Protein AF-A0A840VB74-F1 (afdb_monomer)

Mean predicted aligned error: 12.4 Å

Structure (mmCIF, N/CA/C/O backbone):
data_AF-A0A840VB74-F1
#
_entry.id   AF-A0A840VB74-F1
#
loop_
_atom_site.group_PDB
_atom_site.id
_atom_site.type_symbol
_atom_site.label_atom_id
_atom_site.label_alt_id
_atom_site.label_comp_id
_atom_site.label_asym_id
_atom_site.label_entity_id
_atom_site.label_seq_id
_atom_site.pdbx_PDB_ins_code
_atom_site.Cartn_x
_atom_site.Cartn_y
_atom_site.Cartn_z
_atom_site.occupancy
_atom_site.B_iso_or_equiv
_atom_site.auth_seq_id
_atom_site.auth_comp_id
_atom_site.auth_asym_id
_atom_site.auth_atom_id
_atom_site.pdbx_PDB_model_num
ATOM 1 N N . MET A 1 1 ? -1.099 8.038 -19.141 1.00 52.38 1 MET A N 1
ATOM 2 C CA . MET A 1 1 ? -0.134 7.570 -18.127 1.00 52.38 1 MET A CA 1
ATOM 3 C C . MET A 1 1 ? -0.628 8.030 -16.769 1.00 52.38 1 MET A C 1
ATOM 5 O O . MET A 1 1 ? -1.064 9.168 -16.668 1.00 52.38 1 MET A O 1
ATOM 9 N N . THR A 1 2 ? -0.639 7.168 -15.759 1.00 63.34 2 THR A N 1
ATOM 10 C CA . THR A 1 2 ? -0.878 7.590 -14.375 1.00 63.34 2 THR A CA 1
ATOM 11 C C . THR A 1 2 ? 0.453 8.079 -13.814 1.00 63.34 2 THR A C 1
ATOM 13 O O . THR A 1 2 ? 1.349 7.278 -13.589 1.00 63.34 2 THR A O 1
ATOM 16 N N . ASP A 1 3 ? 0.615 9.387 -13.620 1.00 69.38 3 ASP A N 1
ATOM 17 C CA . ASP A 1 3 ? 1.873 9.957 -13.121 1.00 69.38 3 ASP A CA 1
ATOM 18 C C . ASP A 1 3 ? 1.986 9.791 -11.597 1.00 69.38 3 ASP A C 1
ATOM 20 O O . ASP A 1 3 ? 1.781 10.727 -10.819 1.00 69.38 3 ASP A O 1
ATOM 24 N N . TYR A 1 4 ? 2.326 8.577 -11.150 1.00 72.88 4 TYR A N 1
ATOM 25 C CA . TYR A 1 4 ? 2.489 8.238 -9.728 1.00 72.88 4 TYR A CA 1
ATOM 26 C C . TYR A 1 4 ? 3.591 9.055 -9.036 1.00 72.88 4 TYR A C 1
ATOM 28 O O . TYR A 1 4 ? 3.596 9.215 -7.814 1.00 72.88 4 TYR A O 1
ATOM 36 N N . THR A 1 5 ? 4.512 9.609 -9.824 1.00 74.25 5 THR A N 1
ATOM 37 C CA . THR A 1 5 ? 5.608 10.476 -9.379 1.00 74.25 5 THR A CA 1
ATOM 38 C C . THR A 1 5 ? 5.139 11.828 -8.852 1.00 74.25 5 THR A C 1
ATOM 40 O O . THR A 1 5 ? 5.819 12.420 -8.017 1.00 74.25 5 THR A O 1
ATOM 43 N N . LYS A 1 6 ? 3.972 12.308 -9.299 1.00 76.62 6 LYS A N 1
ATOM 44 C CA . LYS A 1 6 ? 3.391 13.582 -8.858 1.00 76.62 6 LYS A CA 1
ATOM 45 C C . LYS A 1 6 ? 2.542 13.430 -7.595 1.00 76.62 6 LYS A C 1
ATOM 47 O O . LYS A 1 6 ? 2.353 14.397 -6.865 1.00 76.62 6 LYS A O 1
ATOM 52 N N . THR A 1 7 ? 2.034 12.225 -7.339 1.00 80.50 7 THR A N 1
ATOM 53 C CA . THR A 1 7 ? 1.132 11.932 -6.215 1.00 80.50 7 THR A CA 1
ATOM 54 C C . THR A 1 7 ? 1.845 11.355 -4.994 1.00 80.50 7 THR A C 1
ATOM 56 O O . THR A 1 7 ? 1.363 11.520 -3.878 1.00 80.50 7 THR A O 1
ATOM 59 N N . LEU A 1 8 ? 2.967 10.653 -5.183 1.00 83.88 8 LEU A N 1
ATOM 60 C CA . LEU A 1 8 ? 3.724 10.029 -4.096 1.00 83.88 8 LEU A CA 1
ATOM 61 C C . LEU A 1 8 ? 4.831 10.954 -3.588 1.00 83.88 8 LEU A C 1
ATOM 63 O O . LEU A 1 8 ? 5.535 11.597 -4.365 1.00 83.88 8 LEU A O 1
ATOM 67 N N . SER A 1 9 ? 5.048 10.962 -2.271 1.00 88.38 9 SER A N 1
ATOM 68 C CA . SER A 1 9 ? 6.236 11.593 -1.688 1.00 88.38 9 SER A CA 1
ATOM 69 C C . SER A 1 9 ? 7.514 10.905 -2.183 1.00 88.38 9 SER A C 1
ATOM 71 O O . SER A 1 9 ? 7.522 9.699 -2.438 1.00 88.38 9 SER A O 1
ATOM 73 N N . LYS A 1 10 ? 8.632 11.642 -2.240 1.00 86.31 10 LYS A N 1
ATOM 74 C CA . LYS A 1 10 ? 9.950 11.118 -2.650 1.00 86.31 10 LYS A CA 1
ATOM 75 C C . LYS A 1 10 ? 10.341 9.843 -1.890 1.00 86.31 10 LYS A C 1
ATOM 77 O O . LYS A 1 10 ? 10.853 8.904 -2.492 1.00 86.31 10 LYS A O 1
ATOM 82 N N . GLY A 1 11 ? 10.053 9.788 -0.586 1.00 88.69 11 GLY A N 1
ATOM 83 C CA . GLY A 1 11 ? 10.331 8.608 0.241 1.00 88.69 11 GLY A CA 1
ATOM 84 C C . GLY A 1 11 ? 9.456 7.403 -0.114 1.00 88.69 11 GLY A C 1
ATOM 85 O O . GLY A 1 11 ? 9.944 6.278 -0.175 1.00 88.69 11 GLY A O 1
ATOM 86 N N . GLN A 1 12 ? 8.177 7.636 -0.419 1.00 88.88 12 GLN A N 1
ATOM 87 C CA . GLN A 1 12 ? 7.264 6.576 -0.855 1.00 88.88 12 GLN A CA 1
ATOM 88 C C . GLN A 1 12 ? 7.653 6.048 -2.235 1.00 88.88 12 GLN A C 1
ATOM 90 O O . GLN A 1 12 ? 7.632 4.844 -2.462 1.00 88.88 12 GLN A O 1
ATOM 95 N N . LEU A 1 13 ? 8.065 6.936 -3.139 1.00 90.12 13 LEU A N 1
ATOM 96 C CA . LEU A 1 13 ? 8.507 6.558 -4.473 1.00 90.12 13 LEU A CA 1
ATOM 97 C C . LEU A 1 13 ? 9.759 5.674 -4.425 1.00 90.12 13 LEU A C 1
ATOM 99 O O . LEU A 1 13 ? 9.782 4.627 -5.064 1.00 90.12 13 LEU A O 1
ATOM 103 N N . ALA A 1 14 ? 10.759 6.037 -3.616 1.00 91.50 14 ALA A N 1
ATOM 104 C CA . ALA A 1 14 ? 11.950 5.210 -3.414 1.00 91.50 14 ALA A CA 1
ATOM 105 C C . ALA A 1 14 ? 11.606 3.837 -2.809 1.00 91.50 14 ALA A C 1
ATOM 107 O O . ALA A 1 14 ? 12.140 2.813 -3.235 1.00 91.50 14 ALA A O 1
ATOM 108 N N . TYR A 1 15 ? 10.675 3.800 -1.852 1.00 92.69 15 TYR A N 1
ATOM 109 C CA . TYR A 1 15 ? 10.209 2.553 -1.249 1.00 92.69 15 TYR A CA 1
ATOM 110 C C . TYR A 1 15 ? 9.532 1.624 -2.271 1.00 92.69 15 TYR A C 1
ATOM 112 O O . TYR A 1 15 ? 9.855 0.437 -2.352 1.00 92.69 15 TYR A O 1
ATOM 120 N N . GLU A 1 16 ? 8.627 2.158 -3.093 1.00 90.81 16 GLU A N 1
ATOM 121 C CA . GLU A 1 16 ? 7.940 1.378 -4.127 1.00 90.81 16 GLU A CA 1
ATOM 122 C C . GLU A 1 16 ? 8.896 0.965 -5.258 1.00 90.81 16 GLU A C 1
ATOM 124 O O . GLU A 1 16 ? 8.792 -0.152 -5.759 1.00 90.81 16 GLU A O 1
ATOM 129 N N . GLN A 1 17 ? 9.893 1.789 -5.605 1.00 92.06 17 GLN A N 1
ATOM 130 C CA . GLN A 1 17 ? 10.942 1.415 -6.562 1.0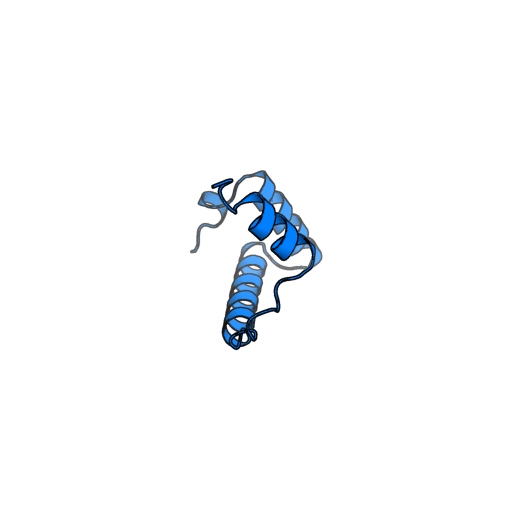0 92.06 17 GLN A CA 1
ATOM 131 C C . GLN A 1 17 ? 11.772 0.225 -6.076 1.00 92.06 17 GLN A C 1
ATOM 133 O O . GLN A 1 17 ? 12.021 -0.699 -6.848 1.00 92.06 17 GLN A O 1
ATOM 138 N N . GLN A 1 18 ? 12.158 0.195 -4.798 1.00 93.00 18 GLN A N 1
ATOM 139 C CA . GLN A 1 18 ? 12.875 -0.953 -4.232 1.00 93.00 18 GLN A CA 1
ATOM 140 C C . GLN A 1 18 ? 12.035 -2.233 -4.292 1.00 93.00 18 GLN A C 1
ATOM 142 O O . GLN A 1 18 ? 12.556 -3.320 -4.547 1.00 93.00 18 GLN A O 1
ATOM 147 N N . ARG A 1 19 ? 10.721 -2.122 -4.076 1.00 92.56 19 ARG A N 1
ATOM 148 C CA . ARG A 1 19 ? 9.799 -3.263 -4.150 1.00 92.56 19 ARG A CA 1
ATOM 149 C C . ARG A 1 19 ? 9.586 -3.731 -5.584 1.00 92.56 19 ARG A C 1
ATOM 151 O O . ARG A 1 19 ? 9.616 -4.938 -5.813 1.00 92.56 19 ARG A O 1
ATOM 158 N N . ALA A 1 20 ? 9.451 -2.801 -6.524 1.00 93.69 20 ALA A N 1
ATOM 159 C CA . ALA A 1 20 ? 9.384 -3.093 -7.949 1.00 93.69 20 ALA A CA 1
ATOM 160 C C . ALA A 1 20 ? 10.651 -3.827 -8.418 1.00 93.69 20 ALA A C 1
ATOM 162 O O . ALA A 1 20 ? 10.552 -4.912 -8.988 1.00 93.69 20 ALA A O 1
ATOM 163 N N . ALA A 1 21 ? 11.834 -3.321 -8.047 1.00 93.44 21 ALA A N 1
ATOM 164 C CA . ALA A 1 21 ? 13.115 -3.961 -8.339 1.00 93.44 21 ALA A CA 1
ATOM 165 C C . ALA A 1 21 ? 13.216 -5.367 -7.724 1.00 93.44 21 ALA A C 1
ATOM 167 O O . ALA A 1 21 ? 13.636 -6.305 -8.397 1.00 93.44 21 ALA A O 1
ATOM 168 N N . LYS A 1 22 ? 12.758 -5.552 -6.477 1.00 92.31 22 LYS A N 1
ATOM 169 C CA . LYS A 1 22 ? 12.704 -6.874 -5.830 1.00 92.31 22 LYS A CA 1
ATOM 170 C C . LYS A 1 22 ? 11.774 -7.853 -6.556 1.00 92.31 22 LYS A C 1
ATOM 172 O O . LYS A 1 22 ? 12.028 -9.052 -6.544 1.00 92.31 22 LYS A O 1
ATOM 177 N N . ALA A 1 23 ? 10.698 -7.355 -7.157 1.00 90.12 23 ALA A N 1
ATOM 178 C CA . ALA A 1 23 ? 9.770 -8.149 -7.954 1.00 90.12 23 ALA A CA 1
ATOM 179 C C . ALA A 1 23 ? 10.239 -8.357 -9.408 1.00 90.12 23 ALA A C 1
ATOM 181 O O . ALA A 1 23 ? 9.563 -9.064 -10.150 1.00 90.12 23 ALA A O 1
ATOM 182 N N . GLY A 1 24 ? 11.358 -7.747 -9.823 1.00 92.62 24 GLY A N 1
ATOM 183 C CA . GLY A 1 24 ? 11.825 -7.772 -11.211 1.00 92.62 24 GLY A CA 1
ATOM 184 C C . GLY A 1 24 ? 10.911 -7.014 -12.180 1.00 92.62 24 GLY A C 1
ATOM 185 O O . GLY A 1 24 ? 10.894 -7.319 -13.368 1.00 92.62 24 GLY A O 1
ATOM 186 N N . LEU A 1 25 ? 10.123 -6.059 -11.680 1.00 91.94 25 LEU A N 1
ATOM 187 C CA . LEU A 1 25 ? 9.147 -5.290 -12.453 1.00 91.94 25 LEU A CA 1
ATOM 188 C C . LEU A 1 25 ? 9.537 -3.811 -12.515 1.00 91.94 25 LEU A C 1
ATOM 190 O O . LEU A 1 25 ? 10.251 -3.296 -11.653 1.00 91.94 25 LEU A O 1
ATOM 194 N N . SER A 1 26 ? 9.009 -3.102 -13.514 1.00 91.06 26 SER A N 1
ATOM 195 C CA . SER A 1 26 ? 9.060 -1.640 -13.534 1.00 91.06 26 SER A CA 1
ATOM 196 C C . SER A 1 26 ? 8.172 -1.052 -12.424 1.00 91.06 26 SER A C 1
ATOM 198 O O . SER A 1 26 ? 7.224 -1.698 -11.966 1.00 91.06 26 SER A O 1
ATOM 200 N N . LEU A 1 27 ? 8.449 0.185 -11.989 1.00 88.38 27 LEU A N 1
ATOM 201 C CA . LEU A 1 27 ? 7.616 0.875 -10.991 1.00 88.38 27 LEU A CA 1
ATOM 202 C C . LEU A 1 27 ? 6.148 0.956 -11.443 1.00 88.38 27 LEU A C 1
ATOM 204 O O . LEU A 1 27 ? 5.239 0.738 -10.646 1.00 88.38 27 LEU A O 1
ATOM 208 N N . GLU A 1 28 ? 5.924 1.212 -12.731 1.00 88.25 28 GLU A N 1
ATOM 209 C CA . GLU A 1 28 ? 4.594 1.289 -13.335 1.00 88.25 28 GLU A CA 1
ATOM 210 C C . GLU A 1 28 ? 3.841 -0.043 -13.248 1.00 88.25 28 GLU A C 1
ATOM 212 O O . GLU A 1 28 ? 2.680 -0.088 -12.833 1.00 88.25 28 GLU A O 1
ATOM 217 N N . ASP A 1 29 ? 4.497 -1.150 -13.596 1.00 90.06 29 ASP A N 1
ATOM 218 C CA . ASP A 1 29 ? 3.873 -2.477 -13.562 1.00 90.06 29 ASP A CA 1
ATOM 219 C C . ASP A 1 29 ? 3.636 -2.953 -12.130 1.00 90.06 29 ASP A C 1
ATOM 221 O O . ASP A 1 29 ? 2.611 -3.574 -11.832 1.00 90.06 29 ASP A O 1
ATOM 225 N N . TRP A 1 30 ? 4.540 -2.593 -11.219 1.00 90.12 30 TRP A N 1
ATOM 226 C CA . TRP A 1 30 ? 4.376 -2.819 -9.791 1.00 90.12 30 TRP A CA 1
ATOM 227 C C . TRP A 1 30 ? 3.143 -2.089 -9.237 1.00 90.12 30 TRP A C 1
ATOM 229 O O . TRP A 1 30 ? 2.307 -2.706 -8.571 1.00 90.12 30 TRP A O 1
ATOM 239 N N . MET A 1 31 ? 2.967 -0.811 -9.580 1.00 88.25 31 MET A N 1
ATOM 240 C CA . MET A 1 31 ? 1.804 -0.021 -9.163 1.00 88.25 31 MET A CA 1
ATOM 241 C C . MET A 1 31 ? 0.495 -0.566 -9.748 1.00 88.25 31 MET A C 1
ATOM 243 O O . MET A 1 31 ? -0.496 -0.690 -9.026 1.00 88.25 31 MET A O 1
ATOM 247 N N . LYS A 1 32 ? 0.490 -0.978 -11.022 1.00 88.81 32 LYS A N 1
ATOM 248 C CA . LYS A 1 32 ? -0.676 -1.622 -11.654 1.00 88.81 32 LYS A CA 1
ATOM 249 C C . LYS A 1 32 ? -1.027 -2.958 -10.998 1.00 88.81 32 LYS A C 1
AT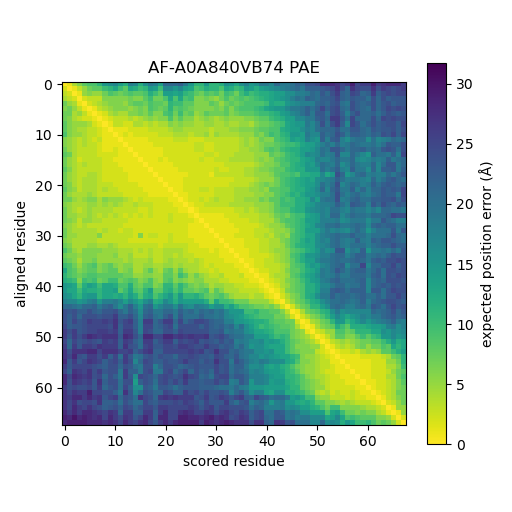OM 251 O O . LYS A 1 32 ? -2.201 -3.233 -10.761 1.00 88.81 32 LYS A O 1
ATOM 256 N N . SER A 1 33 ? -0.027 -3.781 -10.684 1.00 86.81 33 SER A N 1
ATOM 257 C CA . SER A 1 33 ? -0.219 -5.059 -9.986 1.00 86.81 33 SER A CA 1
ATOM 258 C C . SER A 1 33 ? -0.821 -4.849 -8.595 1.00 86.81 33 SER A C 1
ATOM 260 O O . SER A 1 33 ? -1.765 -5.535 -8.207 1.00 86.81 33 SER A O 1
ATOM 262 N N . LYS A 1 34 ? -0.336 -3.838 -7.866 1.00 84.62 34 LYS A N 1
ATOM 263 C CA . LYS A 1 34 ? -0.862 -3.465 -6.550 1.00 84.62 34 LYS A CA 1
ATOM 264 C C . LYS A 1 34 ? -2.306 -2.966 -6.628 1.00 84.62 34 LYS A C 1
ATOM 266 O O . LYS A 1 34 ? -3.119 -3.373 -5.806 1.00 84.62 34 LYS A O 1
ATOM 271 N N . ALA A 1 35 ? -2.635 -2.142 -7.624 1.00 84.69 35 ALA A N 1
ATOM 272 C CA . ALA A 1 35 ? -3.999 -1.664 -7.847 1.00 84.69 35 ALA A CA 1
ATOM 273 C C . ALA A 1 35 ? -4.972 -2.819 -8.133 1.00 84.69 35 ALA A C 1
ATOM 275 O O . ALA A 1 35 ? -6.036 -2.878 -7.523 1.00 84.69 35 ALA A O 1
ATOM 276 N N . LYS A 1 36 ? -4.574 -3.784 -8.975 1.00 82.75 36 LYS A N 1
ATOM 277 C CA . LYS A 1 36 ? -5.371 -4.995 -9.238 1.00 82.75 36 LYS A CA 1
ATOM 278 C C . LYS A 1 36 ? -5.607 -5.815 -7.970 1.00 82.75 36 LYS A C 1
ATOM 280 O O . LYS A 1 36 ? -6.743 -6.167 -7.682 1.00 82.75 36 LYS A O 1
ATOM 285 N N . LYS A 1 37 ? -4.561 -6.045 -7.171 1.00 81.75 37 LYS A N 1
ATOM 286 C CA . LYS A 1 37 ? -4.683 -6.764 -5.893 1.00 81.75 37 LYS A CA 1
ATOM 287 C C . LYS A 1 37 ? -5.576 -6.037 -4.893 1.00 81.75 37 LYS A C 1
ATOM 289 O O . LYS A 1 37 ? -6.361 -6.679 -4.212 1.00 81.75 37 LYS A O 1
ATOM 294 N N . ALA A 1 38 ? -5.474 -4.711 -4.812 1.00 77.25 38 ALA A N 1
ATOM 295 C CA . ALA A 1 38 ? -6.335 -3.913 -3.946 1.00 77.25 38 ALA A CA 1
ATOM 296 C C . ALA A 1 38 ? -7.805 -3.987 -4.387 1.00 77.25 38 ALA A C 1
ATOM 298 O O . ALA A 1 38 ? -8.691 -4.055 -3.542 1.00 77.25 38 ALA A O 1
ATOM 299 N N . GLU A 1 39 ? -8.072 -4.017 -5.695 1.00 72.44 39 GLU A N 1
ATOM 300 C CA . GLU A 1 39 ? -9.422 -4.199 -6.234 1.00 72.44 39 GLU A CA 1
ATOM 301 C C . GLU A 1 39 ? -9.968 -5.609 -5.954 1.00 72.44 39 GLU A C 1
ATOM 303 O O . GLU A 1 39 ? -11.131 -5.762 -5.583 1.00 72.44 39 GLU A O 1
ATOM 308 N N . GLU A 1 40 ? -9.134 -6.643 -6.073 1.00 73.19 40 GLU A N 1
ATOM 309 C CA . GLU A 1 40 ? -9.495 -8.017 -5.710 1.00 73.19 40 GLU A CA 1
ATOM 310 C C . GLU A 1 40 ? -9.741 -8.167 -4.205 1.00 73.19 40 GLU A C 1
ATOM 312 O O . GLU A 1 40 ? -10.713 -8.806 -3.806 1.00 73.19 40 GLU A O 1
ATOM 317 N N . GLU A 1 41 ? -8.920 -7.540 -3.362 1.0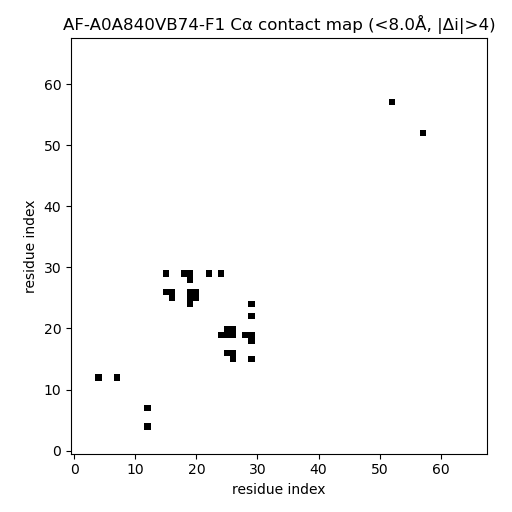0 66.94 41 GLU A N 1
ATOM 318 C CA . GLU A 1 41 ? -9.106 -7.531 -1.910 1.00 66.94 41 GLU A CA 1
ATOM 319 C C . GLU A 1 41 ? -10.353 -6.731 -1.508 1.00 66.94 41 GLU A C 1
ATOM 321 O O . GLU A 1 41 ? -11.091 -7.152 -0.621 1.00 66.94 41 GLU A O 1
ATOM 326 N N . ALA A 1 42 ? -10.654 -5.627 -2.197 1.00 64.88 42 ALA A N 1
ATOM 327 C CA . ALA A 1 42 ? -11.887 -4.867 -1.998 1.00 64.88 42 ALA A CA 1
ATOM 328 C C . ALA A 1 42 ? -13.132 -5.658 -2.435 1.00 64.88 42 ALA A C 1
ATOM 330 O O . ALA A 1 42 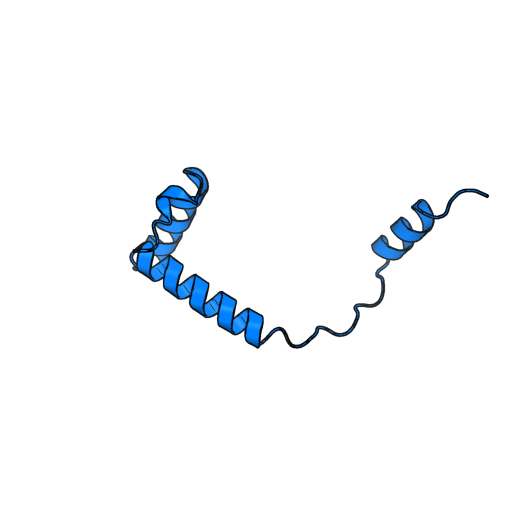? -14.157 -5.603 -1.761 1.00 64.88 42 ALA A O 1
ATOM 331 N N . LYS A 1 43 ? -13.040 -6.443 -3.516 1.00 63.94 43 LYS A N 1
ATOM 332 C CA . LYS A 1 43 ? -14.108 -7.359 -3.956 1.00 63.94 43 LYS A CA 1
ATOM 333 C C . LYS A 1 43 ? -14.283 -8.554 -3.013 1.00 63.94 43 LYS A C 1
ATOM 335 O O . LYS A 1 43 ? -15.402 -9.024 -2.834 1.00 63.94 43 LYS A O 1
ATOM 340 N N . GLN A 1 44 ? -13.204 -9.025 -2.387 1.00 61.12 44 GLN A N 1
ATOM 341 C CA . GLN A 1 44 ? -13.230 -10.093 -1.379 1.00 61.12 44 GLN A CA 1
ATOM 342 C C . GLN A 1 44 ? -13.519 -9.595 0.039 1.00 61.12 44 GLN A C 1
ATOM 344 O O . GLN A 1 44 ? -13.784 -10.406 0.930 1.00 61.12 44 GLN A O 1
ATOM 349 N N . ALA A 1 45 ? -13.521 -8.281 0.269 1.00 60.34 45 ALA A N 1
ATOM 350 C CA . ALA A 1 45 ? -14.014 -7.669 1.491 1.00 60.34 45 ALA A CA 1
ATOM 351 C C . ALA A 1 45 ? -15.548 -7.757 1.541 1.00 60.34 45 ALA A C 1
ATOM 353 O O . ALA A 1 45 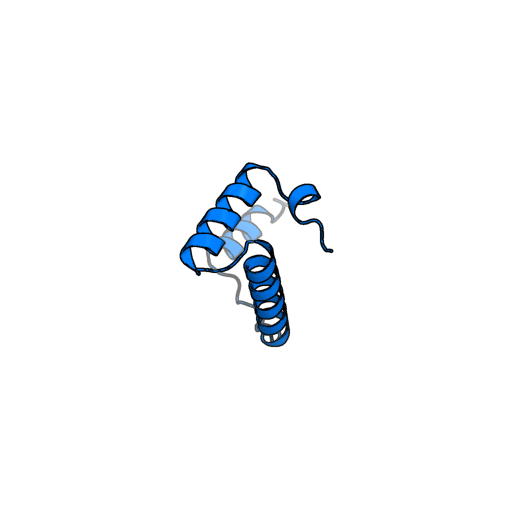? -16.255 -6.754 1.608 1.00 60.34 45 ALA A O 1
ATOM 354 N N . ALA A 1 46 ? -16.062 -8.988 1.562 1.00 62.00 46 ALA A N 1
ATOM 355 C CA . ALA A 1 46 ? -17.377 -9.279 2.095 1.00 62.00 46 ALA A CA 1
ATOM 356 C C . ALA A 1 46 ? -17.496 -8.595 3.469 1.00 62.00 46 ALA A C 1
ATOM 358 O O . ALA A 1 46 ? -16.503 -8.553 4.215 1.00 62.00 46 ALA A O 1
ATOM 359 N N . PRO A 1 47 ? -18.665 -8.021 3.805 1.00 62.97 47 PRO A N 1
ATOM 360 C CA . PRO A 1 47 ? -18.830 -7.230 5.014 1.00 62.97 47 PRO A CA 1
ATOM 361 C C . PRO A 1 47 ? -18.391 -8.063 6.216 1.00 62.97 47 PRO A C 1
ATOM 363 O O . PRO A 1 47 ? -19.011 -9.069 6.563 1.00 62.97 47 PRO A O 1
ATOM 366 N N . LYS A 1 48 ? -17.261 -7.671 6.821 1.00 62.22 48 LYS A N 1
ATOM 367 C CA . LYS A 1 48 ? -16.736 -8.356 8.000 1.00 62.22 48 LYS A CA 1
ATOM 368 C C . LYS A 1 48 ? -17.821 -8.258 9.078 1.00 62.22 48 LYS A C 1
ATOM 370 O O . LYS A 1 48 ? -18.280 -7.141 9.335 1.00 62.22 48 LYS A O 1
ATOM 375 N N . PRO A 1 49 ? -18.237 -9.379 9.696 1.00 62.03 49 PRO A N 1
ATOM 376 C CA . PRO A 1 49 ? -19.266 -9.347 10.726 1.00 62.03 49 PRO A CA 1
ATOM 377 C C . PRO A 1 49 ? -18.851 -8.357 11.820 1.00 62.03 49 PRO A C 1
ATOM 379 O O . PRO A 1 49 ? -17.647 -8.233 12.093 1.00 62.03 49 PRO A O 1
ATOM 382 N N . PRO A 1 50 ? -19.807 -7.628 12.427 1.00 66.56 50 PRO A N 1
ATOM 383 C CA . PRO A 1 50 ? -19.496 -6.601 13.409 1.00 66.56 50 PRO A CA 1
ATOM 384 C C . PRO A 1 50 ? -18.626 -7.208 14.512 1.00 66.56 50 PRO A C 1
ATOM 386 O O . PRO A 1 50 ? -19.038 -8.115 15.239 1.00 66.56 50 PRO A O 1
ATOM 389 N N . LYS A 1 51 ? -17.374 -6.745 14.590 1.00 71.38 51 LYS A N 1
ATOM 390 C CA . LYS A 1 51 ? -16.407 -7.254 15.561 1.00 71.38 51 LYS A CA 1
ATOM 391 C C . LYS A 1 51 ? -16.899 -6.879 16.953 1.00 71.38 51 LYS A C 1
ATOM 393 O O . LYS A 1 51 ? -17.106 -5.702 17.244 1.00 71.38 51 LYS A O 1
ATOM 398 N N . LYS A 1 52 ? -17.070 -7.883 17.819 1.00 74.75 52 LYS A N 1
ATOM 399 C CA . LYS A 1 52 ? -17.387 -7.663 19.235 1.00 74.75 52 LYS A CA 1
ATOM 400 C C . LYS A 1 52 ? -16.343 -6.714 19.830 1.00 74.75 52 LYS A C 1
ATOM 402 O O . LYS A 1 52 ? -15.145 -6.913 19.627 1.00 74.75 52 LYS A O 1
ATOM 407 N N . LYS A 1 53 ? -16.802 -5.690 20.555 1.00 81.75 53 LYS A N 1
ATOM 408 C CA . LYS A 1 53 ? -15.930 -4.715 21.220 1.00 81.75 53 LYS A CA 1
ATOM 409 C C . LYS A 1 53 ? -14.949 -5.449 22.142 1.00 81.75 53 LYS A C 1
ATOM 411 O O . LYS A 1 53 ? -15.371 -6.107 23.096 1.00 81.75 53 LYS A O 1
ATOM 416 N N . GLY A 1 54 ? -13.658 -5.363 21.820 1.00 86.06 54 GLY A N 1
ATOM 417 C CA . GLY A 1 54 ? -12.575 -5.946 22.612 1.00 86.06 54 GLY A CA 1
ATOM 418 C C . GLY A 1 54 ? -12.338 -5.189 23.919 1.00 86.06 54 GLY A C 1
ATOM 419 O O . GLY A 1 54 ? -12.936 -4.141 24.160 1.00 86.06 54 GLY A O 1
ATOM 420 N N . PHE A 1 55 ? -11.438 -5.705 24.755 1.00 89.81 55 PHE A N 1
ATOM 421 C CA . PHE A 1 55 ? -11.128 -5.137 26.073 1.00 89.81 55 PHE A CA 1
ATOM 422 C C . PHE A 1 55 ? -10.775 -3.638 26.019 1.00 89.81 55 PHE A C 1
ATOM 424 O O . PHE A 1 55 ? -11.380 -2.840 26.728 1.00 89.81 55 PHE A O 1
ATOM 431 N N . PHE A 1 56 ? -9.890 -3.233 25.102 1.00 90.25 56 PHE A N 1
ATOM 432 C CA . PHE A 1 56 ? -9.510 -1.825 24.929 1.00 90.25 56 PHE A CA 1
ATOM 433 C C . PHE A 1 56 ? -10.662 -0.934 24.451 1.00 90.25 56 PHE A C 1
ATOM 435 O O . PHE A 1 56 ? -10.784 0.201 24.899 1.00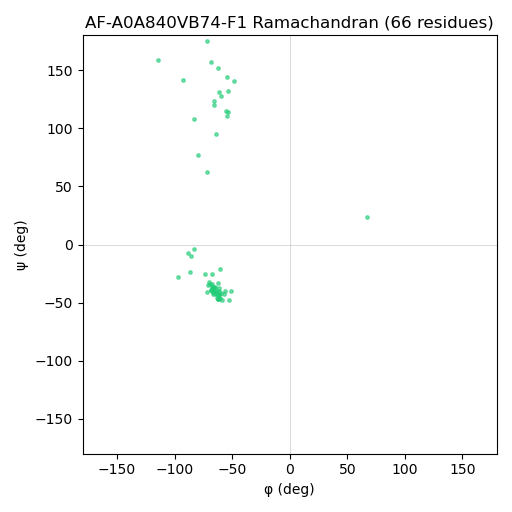 90.25 56 PHE A O 1
ATOM 442 N N . ALA A 1 57 ? -11.539 -1.451 23.584 1.00 87.12 57 ALA A N 1
ATOM 443 C CA . ALA A 1 57 ? -12.701 -0.702 23.107 1.00 87.12 57 ALA A CA 1
ATOM 444 C C . ALA A 1 57 ? -13.699 -0.435 24.245 1.00 87.12 57 ALA A C 1
ATOM 446 O O . ALA A 1 57 ? -14.248 0.655 24.338 1.00 87.12 57 ALA A O 1
ATOM 447 N N . ARG A 1 58 ? -13.880 -1.406 25.151 1.00 88.50 58 ARG A N 1
ATOM 448 C CA . ARG A 1 58 ? -14.714 -1.239 26.352 1.00 88.50 58 ARG A CA 1
ATOM 449 C C . ARG A 1 58 ? -14.126 -0.230 27.337 1.00 88.50 58 ARG A C 1
ATOM 451 O O . ARG A 1 58 ? -14.877 0.511 27.958 1.00 88.50 58 ARG A O 1
ATOM 458 N N . LEU A 1 59 ? -12.801 -0.197 27.480 1.00 89.44 59 LEU A N 1
ATOM 459 C CA . LEU A 1 59 ? -12.132 0.780 28.339 1.00 89.44 59 LEU A CA 1
ATOM 460 C C . LEU A 1 59 ? -12.298 2.207 27.797 1.00 89.44 59 LEU A C 1
ATOM 462 O O . LEU A 1 59 ? -12.566 3.125 28.565 1.00 89.44 59 LEU A O 1
ATOM 466 N N . LEU A 1 60 ? -12.198 2.373 26.476 1.00 88.62 60 LEU A N 1
ATOM 467 C CA . LEU A 1 60 ? -12.410 3.660 25.819 1.00 88.62 60 LEU A CA 1
ATOM 468 C C . LEU A 1 60 ? -13.868 4.126 25.932 1.00 88.62 60 LEU A C 1
ATOM 470 O O . LEU A 1 60 ? -14.098 5.285 26.257 1.00 88.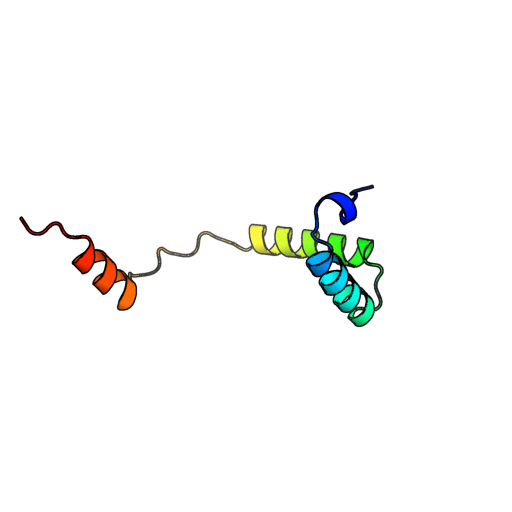62 60 LEU A O 1
ATOM 474 N N . ASP A 1 61 ? -14.8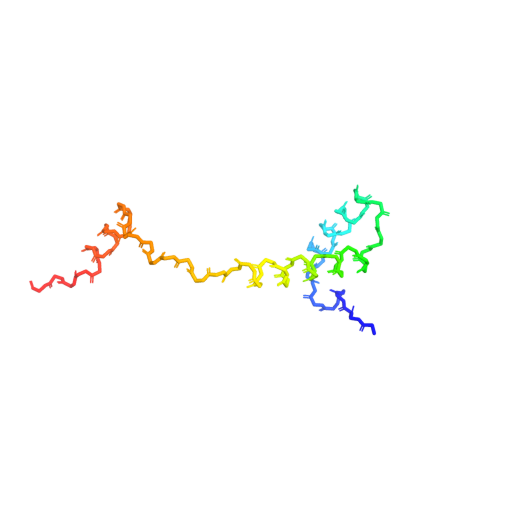41 3.224 25.752 1.00 85.25 61 ASP A N 1
ATOM 475 C CA . ASP A 1 61 ? -16.258 3.532 25.998 1.00 85.25 61 ASP A CA 1
ATOM 476 C C . ASP A 1 61 ? -16.470 4.023 27.441 1.00 85.25 61 ASP A C 1
ATOM 478 O O . ASP A 1 61 ? -17.163 5.012 27.655 1.00 85.25 61 ASP A O 1
ATOM 482 N N . LYS A 1 62 ? -15.828 3.382 28.431 1.00 82.62 62 LYS A N 1
ATOM 483 C CA . LYS A 1 62 ? -15.938 3.781 29.842 1.00 82.62 62 LYS A CA 1
ATOM 484 C C . LYS A 1 62 ? -15.295 5.138 30.136 1.00 82.62 62 LYS A C 1
ATOM 486 O O . LYS A 1 62 ? -15.790 5.868 30.983 1.00 82.62 62 LYS A O 1
ATOM 491 N N . ALA A 1 63 ? -14.211 5.472 29.441 1.00 84.38 63 ALA A N 1
ATOM 492 C CA . ALA A 1 63 ? -13.558 6.775 29.548 1.00 84.38 63 ALA A CA 1
ATOM 493 C C . ALA A 1 63 ? -14.356 7.903 28.868 1.00 84.38 63 ALA A C 1
ATOM 495 O O . ALA A 1 63 ? -14.214 9.061 29.248 1.00 84.38 63 ALA A O 1
ATOM 496 N N . HIS A 1 64 ? -15.180 7.568 27.870 1.00 83.50 64 HIS A N 1
ATOM 497 C CA . HIS A 1 64 ? -16.061 8.508 27.177 1.00 83.50 64 HIS A CA 1
ATOM 498 C C . HIS A 1 64 ? -17.441 8.664 27.831 1.00 83.50 64 HIS A C 1
ATOM 500 O O . HIS A 1 64 ? -18.198 9.535 27.398 1.00 83.50 64 HIS A O 1
ATOM 506 N N . GLU A 1 65 ? -17.786 7.867 28.849 1.00 80.88 65 GLU A N 1
ATOM 507 C CA . GLU A 1 65 ? -18.990 8.135 29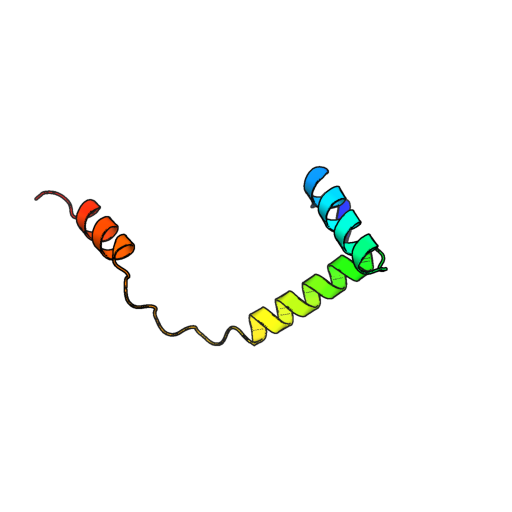.636 1.00 80.88 65 GLU A CA 1
ATOM 508 C C . GLU A 1 65 ? -18.799 9.452 30.405 1.00 80.88 65 GLU A C 1
ATOM 510 O O . GLU A 1 65 ? -17.855 9.563 31.195 1.00 80.88 65 GLU A O 1
ATOM 515 N N . PRO A 1 66 ? -19.660 10.465 30.184 1.00 72.56 66 PRO A N 1
ATOM 516 C CA . PRO A 1 66 ? -19.610 11.673 30.984 1.00 72.56 66 PRO A CA 1
ATOM 517 C C . PRO A 1 66 ? -19.887 11.297 32.439 1.00 72.56 66 PRO A C 1
ATOM 519 O O . PRO A 1 66 ? -20.845 10.582 32.733 1.00 72.56 66 PRO A O 1
ATOM 522 N N . LEU A 1 67 ? -19.035 11.783 33.342 1.00 69.56 67 LEU A N 1
ATOM 523 C CA . LEU A 1 67 ? -19.323 11.791 34.770 1.00 69.56 67 LEU A CA 1
ATOM 524 C C . LEU A 1 67 ? -20.536 12.702 34.977 1.00 69.56 67 LEU A C 1
ATOM 526 O O . LEU A 1 67 ? -20.397 13.924 34.999 1.00 69.56 67 LEU A O 1
ATOM 530 N N . SER A 1 68 ? -21.720 12.094 35.012 1.00 65.06 68 SER A N 1
ATOM 531 C CA . SER A 1 68 ? -22.959 12.724 35.468 1.00 65.06 68 SER A CA 1
ATOM 532 C C . SER A 1 68 ? -22.891 13.016 36.958 1.00 65.06 68 SER A C 1
ATOM 534 O O . SER A 1 68 ? -22.461 12.086 37.682 1.00 65.06 68 SER A O 1
#

Foldseek 3Di:
DPPVVVVDDPVVQVVLCVVCVVVVHHSVVSVVVVVVVVVVVVVVPDPDPPDDQDPVSVVVVVVPPDPD

Radius of gyration: 20.14 Å; Cα contacts (8 Å, |Δi|>4): 17; chains: 1; bounding box: 36×24×54 Å

Organism: NCBI:txid1303579

pLDDT: mean 80.81, std 10.93, range [52.38, 93.69]

Nearest PDB structures (foldseek):
  6gts-assembly1_C-2  TM=5.908E-01  e=8.735E-01  Escherichia coli
  6sbx-assembly1_C  TM=6.553E-01  e=4.274E+00  Myxococcus xanthus
  6sbw-assembly1_A  TM=7.472E-01  e=8.795E+00  Myxococcus xanthus DK 1622
  5x3t-assembly1_G  TM=7.119E-01  e=6.590E+00  Mycobacterium tuberculosis H37Rv

Solvent-accessible surface area (backbone atoms only — not comparable to full-atom values): 4221 Å² total; per-residue (Å²): 133,85,66,60,76,81,75,42,53,73,68,55,47,53,54,48,41,54,50,11,55,75,68,77,40,53,54,67,57,38,52,53,53,50,52,52,49,51,52,53,50,56,70,66,54,59,83,72,72,85,75,77,80,47,75,69,55,53,53,51,53,60,69,68,51,76,89,124

Secondary structure (DSSP, 8-state):
---HHHHS-HHHHHHHHHHHHHTT--HHHHHHHHHHHHHHHHHH----------HHHHHHHHHHS---

Sequence (68 aa):
MTDYTKTLSKGQLAYEQQRAAKAGLSLEDWMKSKAKKAEEEAKQAAPKPPKKKGFFARLLDKAHEPLS